Protein AF-U5LV51-F1 (afdb_monomer)

Radius of gyration: 24.14 Å; Cα contacts (8 Å, |Δi|>4): 47; chains: 1; bounding box: 64×26×67 Å

Secondary structure (DSSP, 8-state):
-----S----HHHHHHHHHHHHHHHHHHHHHHHHHHHHHHHHHHHHHHHHHHHSHHHHTTS-HHHHHHHHHHHHHHHHHHHH-TT--HHHHHHHHHHHHHHHHHHHTTT-

Mean predicted aligned error: 7.8 Å

Foldseek 3Di:
DPDPDDDPQDPVRVVVVVVVVVVVVVVVVQVVLQVVLLVVLLVVLVVLLVVCPDPLNVVQADPVLSVVLNVLSVVSVVVCVVCVPDGSVVSVVSSVVSCVSSVVRVVSSD

pLDDT: mean 87.69, std 11.93, range [40.78, 96.88]

Nearest PDB structures (foldseek):
  4po2-assembly2_B  TM=8.416E-01  e=6.758E-09  Homo sapiens
  4po2-assembly1_A  TM=8.018E-01  e=9.523E-09  Homo sapiens
  3lof-assembly1_A  TM=9.554E-01  e=9.763E-07  Homo sapiens
  6zhi-assembly2_A  TM=7.887E-01  e=2.209E-07  Plasmodium falciparum 3D7
  6zhi-assembly4_C  TM=8.173E-01  e=3.912E-07  Plasmodium falciparum 3D7

Organism: Calliphora vicina (NCBI:txid7373)

Solvent-accessible surface area (backbone atoms only — not comparable to full-atom values): 6250 Å² total; per-residue (Å²): 133,89,79,92,73,88,82,78,70,48,74,67,51,50,53,50,52,52,53,50,52,52,50,51,49,52,52,52,50,53,52,51,51,26,52,49,38,46,51,50,42,54,49,49,36,54,50,51,50,53,55,59,66,34,72,80,43,48,74,67,48,53,70,67,60,50,49,52,46,49,50,50,34,53,51,50,51,54,46,47,72,75,44,78,82,58,54,41,66,57,38,50,49,51,38,52,57,50,46,66,60,42,49,70,55,56,62,72,69,112

Structure (mmCIF, N/CA/C/O backbone):
data_AF-U5LV51-F1
#
_entry.id   AF-U5LV51-F1
#
loop_
_atom_site.group_PDB
_atom_site.id
_atom_site.type_symbol
_atom_site.label_atom_id
_atom_site.label_alt_id
_atom_site.label_comp_id
_atom_site.label_asym_id
_atom_site.label_entity_id
_atom_site.label_seq_id
_atom_site.pdbx_PDB_ins_code
_atom_site.Cartn_x
_atom_site.Cartn_y
_atom_site.Cartn_z
_atom_site.occupancy
_atom_site.B_iso_or_equiv
_atom_site.auth_seq_id
_atom_site.auth_comp_id
_atom_site.auth_asym_id
_atom_site.auth_atom_id
_atom_site.pdbx_PDB_model_num
ATOM 1 N N . THR A 1 1 ? 48.993 -9.915 -39.058 1.00 40.78 1 THR A N 1
ATOM 2 C CA . THR A 1 1 ? 48.113 -8.758 -39.310 1.00 40.78 1 THR A CA 1
ATOM 3 C C . THR A 1 1 ? 46.693 -9.179 -39.026 1.00 40.78 1 THR A C 1
ATOM 5 O O . THR A 1 1 ? 46.224 -10.092 -39.687 1.00 40.78 1 THR A O 1
ATOM 8 N N . ILE A 1 2 ? 46.059 -8.622 -37.991 1.00 45.94 2 ILE A N 1
ATOM 9 C CA . ILE A 1 2 ? 44.648 -8.900 -37.684 1.00 45.94 2 ILE A CA 1
ATOM 10 C C . ILE A 1 2 ? 43.811 -8.040 -38.634 1.00 45.94 2 ILE A C 1
ATOM 12 O O . ILE A 1 2 ? 43.845 -6.814 -38.553 1.00 45.94 2 ILE A O 1
ATOM 16 N N . THR A 1 3 ? 43.151 -8.684 -39.592 1.00 44.16 3 THR A N 1
ATOM 17 C CA . THR A 1 3 ? 42.359 -8.037 -40.641 1.00 44.16 3 THR A CA 1
ATOM 18 C C . THR A 1 3 ? 41.026 -7.576 -40.057 1.00 44.16 3 THR A C 1
ATOM 20 O O . THR A 1 3 ? 40.237 -8.383 -39.575 1.00 44.16 3 THR A O 1
ATOM 23 N N . ASN A 1 4 ? 40.805 -6.265 -40.065 1.00 55.09 4 ASN A N 1
ATOM 24 C CA . ASN A 1 4 ? 39.582 -5.609 -39.619 1.00 55.09 4 ASN A CA 1
ATOM 25 C C . ASN A 1 4 ? 38.571 -5.631 -40.774 1.00 55.09 4 ASN A C 1
ATOM 27 O O . ASN A 1 4 ? 38.548 -4.708 -41.582 1.00 55.09 4 ASN A O 1
ATOM 31 N N . ASP A 1 5 ? 37.800 -6.712 -40.888 1.00 55.91 5 ASP A N 1
ATOM 32 C CA . ASP A 1 5 ? 36.690 -6.816 -41.837 1.00 55.91 5 A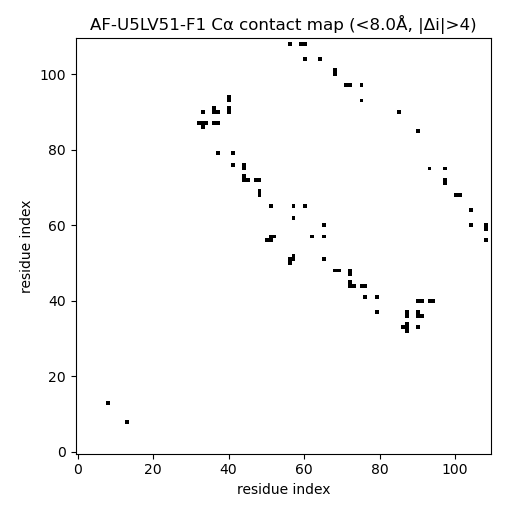SP A CA 1
ATOM 33 C C . ASP A 1 5 ? 35.473 -7.434 -41.126 1.00 55.91 5 ASP A C 1
ATOM 3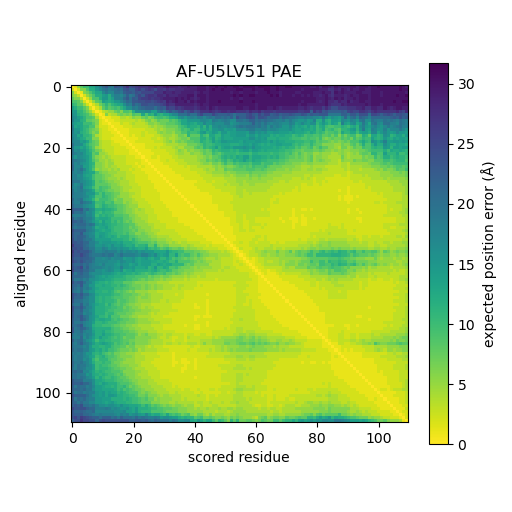5 O O . ASP A 1 5 ? 35.573 -8.517 -40.550 1.00 55.91 5 ASP A O 1
ATOM 39 N N . LYS A 1 6 ? 34.334 -6.730 -41.212 1.00 53.81 6 LYS A N 1
ATOM 40 C CA . LYS A 1 6 ? 32.958 -7.110 -40.813 1.00 53.81 6 LYS A CA 1
ATOM 41 C C . LYS A 1 6 ? 32.591 -7.057 -39.324 1.00 53.81 6 LYS A C 1
ATOM 43 O O . LYS A 1 6 ? 33.104 -7.801 -38.501 1.00 53.81 6 LYS A O 1
ATOM 48 N N . GLY A 1 7 ? 31.565 -6.253 -39.019 1.00 57.72 7 GLY A N 1
ATOM 49 C CA . GLY A 1 7 ? 30.741 -6.449 -37.817 1.00 57.72 7 GLY A CA 1
ATOM 50 C C . GLY A 1 7 ? 30.306 -5.193 -37.064 1.00 57.72 7 GLY A C 1
ATOM 51 O O . GLY A 1 7 ? 29.678 -5.311 -36.018 1.00 57.72 7 GLY A O 1
ATOM 52 N N . ARG A 1 8 ? 30.629 -3.987 -37.543 1.00 57.97 8 ARG A N 1
ATOM 53 C CA . ARG A 1 8 ? 30.144 -2.758 -36.901 1.00 57.97 8 ARG A CA 1
ATOM 54 C C . ARG A 1 8 ? 28.689 -2.568 -37.306 1.00 57.97 8 ARG A C 1
ATOM 56 O O . ARG A 1 8 ? 28.430 -2.331 -38.481 1.00 57.97 8 ARG A O 1
ATOM 63 N N . LEU A 1 9 ? 27.791 -2.734 -36.337 1.00 62.06 9 LEU A N 1
ATOM 64 C CA . LEU A 1 9 ? 26.378 -2.353 -36.392 1.00 62.06 9 LEU A CA 1
ATOM 65 C C . LEU A 1 9 ? 26.186 -1.168 -37.347 1.00 62.06 9 LEU A C 1
ATOM 67 O O . LEU A 1 9 ? 26.894 -0.159 -37.233 1.00 62.06 9 LEU A O 1
ATOM 71 N N . SER A 1 10 ? 25.285 -1.319 -38.318 1.00 74.88 10 SER A N 1
ATOM 72 C CA . SER A 1 10 ? 24.942 -0.224 -39.225 1.00 74.88 10 SER A CA 1
ATOM 73 C C . SER A 1 10 ? 24.402 0.963 -38.416 1.00 74.88 10 SER A C 1
ATOM 75 O O . SER A 1 10 ? 23.984 0.799 -37.270 1.00 74.88 10 SER A O 1
ATOM 77 N N . LYS A 1 11 ? 24.398 2.176 -38.983 1.00 75.00 11 LYS A N 1
ATOM 78 C CA . LYS A 1 11 ? 23.788 3.329 -38.293 1.00 75.00 11 LYS A CA 1
ATOM 79 C C . LYS A 1 11 ? 22.337 3.037 -37.885 1.00 75.00 11 LYS A C 1
ATOM 81 O O . LYS A 1 11 ? 21.946 3.400 -36.786 1.00 75.00 11 LYS A O 1
ATOM 86 N N . GLU A 1 12 ? 21.607 2.298 -38.719 1.00 78.88 12 GLU A N 1
ATOM 87 C CA . GLU A 1 12 ? 20.240 1.841 -38.451 1.00 78.88 12 GLU A CA 1
ATOM 88 C C . GLU A 1 12 ? 20.176 0.829 -37.295 1.00 78.88 12 GLU A C 1
ATOM 90 O O . GLU A 1 12 ? 19.286 0.917 -36.454 1.00 78.88 12 GLU A O 1
ATOM 95 N N . ASP A 1 13 ? 21.135 -0.100 -37.188 1.00 80.25 13 ASP A N 1
ATOM 96 C CA . ASP A 1 13 ? 21.207 -1.017 -36.042 1.00 80.25 13 ASP A CA 1
ATOM 97 C C . ASP A 1 13 ? 21.564 -0.282 -34.742 1.00 80.25 13 ASP A C 1
ATOM 99 O O . ASP A 1 13 ? 21.029 -0.619 -33.691 1.00 80.25 13 ASP A O 1
ATOM 103 N N . ILE A 1 14 ? 22.437 0.732 -34.800 1.00 79.62 14 ILE A N 1
ATOM 104 C CA . ILE A 1 14 ? 22.773 1.574 -33.640 1.00 79.62 14 ILE A CA 1
ATOM 105 C C . ILE A 1 14 ? 21.539 2.363 -33.190 1.00 79.62 14 ILE A C 1
ATOM 107 O O . ILE A 1 14 ? 21.231 2.376 -32.001 1.00 79.62 14 ILE A O 1
ATOM 111 N N . GLU A 1 15 ? 20.808 2.983 -34.118 1.00 83.81 15 GLU A N 1
ATOM 112 C CA . GLU A 1 15 ? 19.567 3.706 -33.813 1.00 83.81 15 GLU A CA 1
ATOM 113 C C . GLU A 1 15 ? 18.487 2.773 -33.253 1.00 83.81 15 GLU A C 1
ATOM 115 O O . GLU A 1 15 ? 17.831 3.116 -32.268 1.00 83.81 15 GLU A O 1
ATOM 120 N N . ARG A 1 16 ? 18.343 1.560 -33.807 1.00 85.69 16 ARG A N 1
ATOM 121 C CA . ARG A 1 16 ? 17.440 0.542 -33.254 1.00 85.69 16 ARG A CA 1
ATOM 122 C C . ARG A 1 16 ? 17.835 0.168 -31.826 1.00 85.69 16 ARG A C 1
ATOM 124 O O . ARG A 1 16 ? 16.974 0.183 -30.956 1.00 85.69 16 ARG A O 1
ATOM 131 N N . MET A 1 17 ? 19.119 -0.085 -31.570 1.00 84.94 17 MET A N 1
ATOM 132 C CA . MET A 1 17 ? 19.609 -0.433 -30.232 1.00 84.94 17 MET A CA 1
ATOM 133 C C . MET A 1 17 ? 19.393 0.690 -29.212 1.00 84.94 17 MET A C 1
ATOM 135 O O . MET A 1 17 ? 19.058 0.405 -28.065 1.00 84.94 17 MET A O 1
ATOM 139 N N . VAL A 1 18 ? 19.563 1.956 -29.608 1.00 86.88 18 VAL A N 1
ATOM 140 C CA . VAL A 1 18 ? 19.303 3.108 -28.726 1.00 86.88 18 VAL A CA 1
ATOM 141 C C . VAL A 1 18 ? 17.813 3.215 -28.395 1.00 86.88 18 VAL A C 1
ATOM 143 O O . VAL A 1 18 ? 17.467 3.353 -27.224 1.00 86.88 18 VAL A O 1
ATOM 146 N N . ASN A 1 19 ? 16.933 3.078 -29.390 1.00 89.94 19 ASN A N 1
ATOM 147 C CA . ASN A 1 19 ? 15.482 3.107 -29.178 1.00 89.94 19 ASN A CA 1
ATOM 148 C C . ASN A 1 19 ? 14.993 1.932 -28.316 1.00 89.94 19 ASN A C 1
ATOM 150 O O . ASN A 1 19 ? 14.143 2.110 -27.445 1.00 89.94 19 ASN A O 1
ATOM 154 N N . GLU A 1 20 ? 15.533 0.731 -28.536 1.00 88.62 20 GLU A N 1
ATOM 155 C CA . GLU A 1 20 ? 15.241 -0.443 -27.709 1.00 88.62 20 GLU A CA 1
ATOM 156 C C . GLU A 1 20 ? 15.702 -0.218 -26.267 1.00 88.62 20 GLU A C 1
ATOM 158 O O . GLU A 1 20 ? 14.926 -0.440 -25.341 1.00 88.62 20 GLU A O 1
ATOM 163 N N . ALA A 1 21 ? 16.919 0.297 -26.063 1.00 88.75 21 ALA A N 1
ATOM 164 C CA . ALA A 1 21 ? 17.435 0.604 -24.731 1.00 88.75 21 ALA A CA 1
ATOM 165 C C . ALA A 1 21 ? 16.575 1.643 -23.994 1.00 88.75 21 ALA A C 1
ATOM 167 O O . ALA A 1 21 ? 16.294 1.474 -22.807 1.00 88.75 21 ALA A O 1
ATOM 168 N N . GLU A 1 22 ? 16.123 2.696 -24.680 1.00 89.44 22 GLU A N 1
ATOM 169 C CA . GLU A 1 22 ? 15.241 3.701 -24.080 1.00 89.44 22 GLU A CA 1
ATOM 170 C C . GLU A 1 22 ? 13.865 3.119 -23.732 1.00 89.44 22 GLU A C 1
ATOM 172 O O . GLU A 1 22 ? 13.349 3.368 -22.640 1.00 89.44 22 GLU A O 1
ATOM 177 N N . LYS A 1 23 ? 13.298 2.287 -24.612 1.00 91.31 23 LYS A N 1
ATOM 178 C CA . LYS A 1 23 ? 12.033 1.593 -24.355 1.00 91.31 23 LYS A CA 1
ATOM 179 C C . LYS A 1 23 ? 12.126 0.688 -23.125 1.00 91.31 23 LYS A C 1
ATOM 181 O O . LYS A 1 23 ? 11.279 0.800 -22.242 1.00 91.31 23 LYS A O 1
ATOM 186 N N . TYR A 1 24 ? 13.153 -0.160 -23.044 1.00 90.06 24 TYR A N 1
ATOM 187 C CA . TYR A 1 24 ? 13.351 -1.049 -21.896 1.00 90.06 24 TYR A CA 1
ATOM 188 C C . TYR A 1 24 ? 13.560 -0.269 -20.602 1.00 90.06 24 TYR A C 1
ATOM 190 O O . TYR A 1 24 ? 12.964 -0.609 -19.586 1.00 90.06 24 TYR A O 1
ATOM 198 N N . ARG A 1 25 ? 14.321 0.832 -20.643 1.00 91.31 25 ARG A N 1
ATOM 199 C CA . ARG A 1 25 ? 14.485 1.705 -19.476 1.00 91.31 25 ARG A CA 1
ATOM 200 C C . ARG A 1 25 ? 13.140 2.243 -18.977 1.00 91.31 25 ARG A C 1
ATOM 202 O O . ARG A 1 25 ? 12.891 2.219 -17.777 1.00 91.31 25 ARG A O 1
ATOM 209 N N . ASN A 1 26 ? 12.278 2.712 -19.878 1.00 91.19 26 ASN A N 1
ATOM 210 C CA . ASN A 1 26 ? 10.973 3.259 -19.498 1.00 91.19 26 ASN A CA 1
ATOM 211 C C . ASN A 1 26 ? 10.033 2.168 -18.945 1.00 91.19 26 ASN A C 1
ATOM 213 O O . ASN A 1 26 ? 9.275 2.417 -18.008 1.00 91.19 26 ASN A O 1
ATOM 217 N N . GLU A 1 27 ? 10.082 0.955 -19.504 1.00 90.75 27 GLU A N 1
ATOM 218 C CA . GLU A 1 27 ? 9.335 -0.200 -18.989 1.00 90.75 27 GLU A CA 1
ATOM 219 C C . GLU A 1 27 ? 9.820 -0.602 -17.586 1.00 90.75 27 GLU A C 1
ATOM 221 O O . GLU A 1 27 ? 8.994 -0.768 -16.684 1.00 90.75 27 GLU A O 1
ATOM 226 N N . ASP A 1 28 ? 11.137 -0.664 -17.371 1.00 92.31 28 ASP A N 1
ATOM 227 C CA . ASP A 1 28 ? 11.751 -0.955 -16.070 1.00 92.31 28 ASP A CA 1
ATOM 228 C C . ASP A 1 28 ? 11.393 0.107 -15.019 1.00 92.31 28 ASP A C 1
ATOM 230 O O . ASP A 1 28 ? 11.064 -0.226 -13.876 1.00 92.31 28 ASP A O 1
ATOM 234 N N . GLU A 1 29 ? 11.407 1.390 -15.394 1.00 93.12 29 GLU A N 1
ATOM 235 C CA . GLU A 1 29 ? 10.983 2.487 -14.518 1.00 93.12 29 GLU A CA 1
ATOM 236 C C . GLU A 1 29 ? 9.507 2.356 -14.131 1.00 93.12 29 GLU A C 1
ATOM 238 O O . GLU A 1 29 ? 9.185 2.408 -12.941 1.00 93.12 29 GLU A O 1
ATOM 243 N N . LYS A 1 30 ? 8.613 2.088 -15.091 1.00 91.88 30 LYS A N 1
ATOM 244 C CA . LYS A 1 30 ? 7.181 1.901 -14.805 1.00 91.88 30 LYS A CA 1
ATOM 245 C C . LYS A 1 30 ? 6.940 0.725 -13.852 1.00 91.88 30 LYS A C 1
ATOM 247 O O . LYS A 1 30 ? 6.137 0.835 -12.920 1.00 91.88 30 LYS A O 1
ATOM 252 N N . GLN A 1 31 ? 7.636 -0.393 -14.055 1.00 92.44 31 GLN A N 1
ATOM 253 C CA . GLN A 1 31 ? 7.545 -1.554 -13.165 1.00 92.44 31 GLN A CA 1
ATOM 254 C C . GLN A 1 31 ? 8.048 -1.217 -11.760 1.00 92.44 31 GLN A C 1
ATOM 256 O O . GLN A 1 31 ? 7.377 -1.511 -10.769 1.00 92.44 31 GLN A O 1
ATOM 261 N N . LYS A 1 32 ? 9.190 -0.531 -11.662 1.00 95.19 32 LYS A N 1
ATOM 262 C CA . LYS A 1 32 ? 9.753 -0.089 -10.384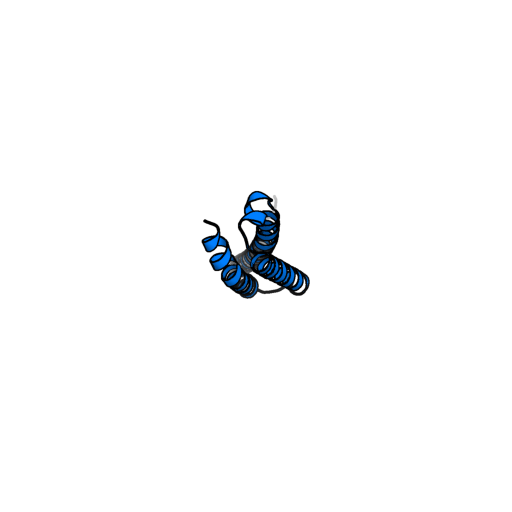 1.00 95.19 32 LYS A CA 1
ATOM 263 C C . LYS A 1 32 ? 8.795 0.823 -9.619 1.00 95.19 32 LYS A C 1
ATOM 265 O O . LYS A 1 32 ? 8.615 0.632 -8.417 1.00 95.19 32 LYS A O 1
ATOM 270 N N . GLU A 1 33 ? 8.177 1.790 -10.290 1.00 95.31 33 GLU A N 1
ATOM 271 C CA . GLU A 1 33 ? 7.196 2.683 -9.665 1.00 95.31 33 GLU A CA 1
ATOM 272 C C . GLU A 1 33 ? 5.948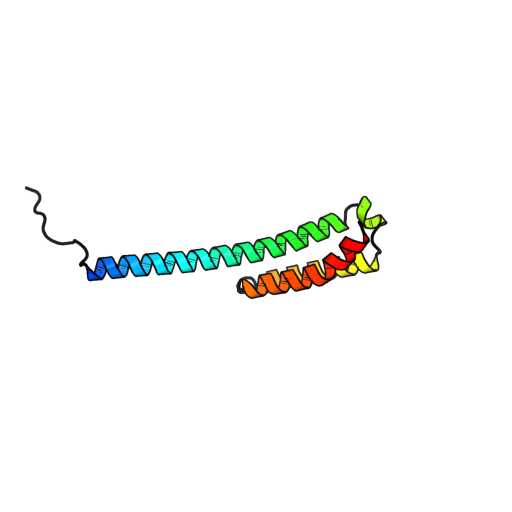 1.935 -9.193 1.00 95.31 33 GLU A C 1
ATOM 274 O O . GLU A 1 33 ? 5.456 2.192 -8.096 1.00 95.31 33 GLU A O 1
ATOM 279 N N . THR A 1 34 ? 5.465 0.977 -9.984 1.00 94.56 34 THR A N 1
ATOM 280 C CA . THR A 1 34 ? 4.301 0.151 -9.629 1.00 94.56 34 THR A CA 1
ATOM 281 C C . THR A 1 34 ? 4.582 -0.688 -8.379 1.00 94.56 34 THR A C 1
ATOM 283 O O . THR A 1 34 ? 3.784 -0.701 -7.441 1.00 94.56 34 THR A O 1
ATOM 286 N N . ILE A 1 35 ? 5.759 -1.319 -8.310 1.00 94.94 35 ILE A N 1
ATOM 287 C CA . ILE A 1 35 ? 6.206 -2.068 -7.126 1.00 94.94 35 ILE A CA 1
ATOM 288 C C . ILE A 1 35 ? 6.352 -1.137 -5.916 1.00 94.94 35 ILE A C 1
ATOM 290 O O . ILE A 1 35 ? 5.953 -1.496 -4.808 1.00 94.94 35 ILE A O 1
ATOM 294 N N . ALA A 1 36 ? 6.895 0.067 -6.107 1.00 95.38 36 ALA A N 1
ATOM 295 C CA . ALA A 1 36 ? 7.030 1.041 -5.029 1.00 95.38 36 ALA A CA 1
ATOM 296 C C . ALA A 1 36 ? 5.664 1.478 -4.471 1.00 95.38 36 ALA A C 1
ATOM 298 O O . ALA A 1 36 ? 5.504 1.520 -3.252 1.00 95.38 36 ALA A O 1
ATOM 299 N N . ALA A 1 37 ? 4.676 1.740 -5.334 1.00 96.19 37 ALA A N 1
ATOM 300 C CA . ALA A 1 37 ? 3.316 2.094 -4.923 1.00 96.19 37 ALA A CA 1
ATOM 301 C C . ALA A 1 37 ? 2.650 0.962 -4.124 1.00 96.19 37 ALA A C 1
ATOM 303 O O . ALA A 1 37 ? 2.116 1.198 -3.039 1.00 96.19 37 ALA A O 1
ATOM 304 N N . LYS A 1 38 ? 2.772 -0.285 -4.595 1.00 95.88 38 LYS A N 1
ATOM 305 C CA . LYS A 1 38 ? 2.295 -1.472 -3.873 1.00 95.88 38 LYS A CA 1
ATOM 306 C C . LYS A 1 38 ? 2.918 -1.591 -2.481 1.00 95.88 38 LYS A C 1
ATOM 308 O O . LYS A 1 38 ? 2.198 -1.698 -1.490 1.00 95.88 38 LYS A O 1
ATOM 313 N N . ASN A 1 39 ? 4.249 -1.530 -2.404 1.00 94.62 39 ASN A N 1
ATOM 314 C CA . ASN A 1 39 ? 4.976 -1.643 -1.139 1.00 94.62 39 ASN A CA 1
ATOM 315 C C . ASN A 1 39 ? 4.617 -0.502 -0.181 1.00 94.62 39 ASN A C 1
ATOM 317 O O . ASN A 1 39 ? 4.565 -0.707 1.032 1.00 94.62 39 ASN A O 1
ATOM 321 N N . SER A 1 40 ? 4.371 0.700 -0.712 1.00 95.62 40 SER A N 1
ATOM 322 C CA . SER A 1 40 ? 3.954 1.857 0.079 1.00 95.62 40 SER A CA 1
ATOM 323 C C . SER A 1 40 ? 2.578 1.634 0.708 1.00 95.62 40 SER A C 1
ATOM 325 O O . SER A 1 40 ? 2.438 1.818 1.918 1.00 95.62 40 SER A O 1
ATOM 327 N N . LEU A 1 41 ? 1.603 1.152 -0.070 1.00 96.00 41 LEU A N 1
ATOM 328 C CA . LEU A 1 41 ? 0.262 0.833 0.422 1.00 96.00 41 LEU A CA 1
ATOM 329 C C . LEU A 1 41 ? 0.283 -0.293 1.466 1.00 96.00 41 LEU A C 1
ATOM 331 O O . LEU A 1 41 ? -0.350 -0.183 2.519 1.00 96.00 41 LEU A O 1
ATOM 335 N N . GLU A 1 42 ? 1.040 -1.356 1.203 1.00 95.19 42 GLU A N 1
ATOM 336 C CA . GLU A 1 42 ? 1.214 -2.466 2.140 1.00 95.19 42 GLU A CA 1
ATOM 337 C C . GLU A 1 42 ? 1.839 -1.990 3.461 1.00 95.19 42 GLU A C 1
ATOM 339 O O . GLU A 1 42 ? 1.290 -2.225 4.541 1.00 95.19 42 GLU A O 1
ATOM 344 N N . SER A 1 43 ? 2.941 -1.237 3.375 1.00 96.31 43 SER A N 1
ATOM 345 C CA . SER A 1 43 ? 3.618 -0.661 4.542 1.00 96.31 43 SER A CA 1
ATOM 346 C C . SER A 1 43 ? 2.695 0.261 5.332 1.00 96.31 43 SER A C 1
ATOM 348 O O . SER A 1 43 ? 2.686 0.208 6.560 1.00 96.31 43 SER A O 1
ATOM 350 N N . TYR A 1 44 ? 1.885 1.080 4.656 1.00 95.12 44 TYR A N 1
ATOM 351 C CA . TYR A 1 44 ? 0.916 1.953 5.314 1.00 95.12 44 TYR A CA 1
ATOM 352 C C . TYR A 1 44 ? -0.110 1.146 6.120 1.00 95.12 44 TYR A C 1
ATOM 354 O O . TYR A 1 44 ? -0.349 1.462 7.285 1.00 95.12 44 TYR A O 1
ATOM 362 N N . CYS A 1 45 ? -0.663 0.070 5.549 1.00 95.44 45 CYS A N 1
ATOM 363 C CA . CYS A 1 45 ? -1.610 -0.800 6.251 1.00 95.44 45 CYS A CA 1
ATOM 364 C C . CYS A 1 45 ? -0.986 -1.416 7.510 1.00 95.44 45 CYS A C 1
ATOM 366 O O . CYS A 1 45 ? -1.600 -1.396 8.577 1.00 95.44 45 CYS A O 1
ATOM 368 N N . PHE A 1 46 ? 0.234 -1.952 7.412 1.00 94.44 46 PHE A N 1
ATOM 369 C CA . PHE A 1 46 ? 0.909 -2.560 8.560 1.00 94.44 46 PHE A CA 1
ATOM 370 C C . PHE A 1 46 ? 1.276 -1.541 9.636 1.00 94.44 46 PHE A C 1
ATOM 372 O O . PHE A 1 46 ? 1.008 -1.787 10.813 1.00 94.44 46 PHE A O 1
ATOM 379 N N . ASN A 1 47 ? 1.822 -0.390 9.240 1.00 92.75 47 ASN A N 1
ATOM 380 C CA . ASN A 1 47 ? 2.159 0.686 10.168 1.00 92.75 47 ASN A CA 1
ATOM 381 C C . ASN A 1 47 ? 0.911 1.188 10.895 1.00 92.75 47 ASN A C 1
ATOM 383 O O . ASN A 1 47 ? 0.924 1.296 12.116 1.00 92.75 47 ASN A O 1
ATOM 387 N N . MET A 1 48 ? -0.192 1.411 10.175 1.00 91.56 48 MET A N 1
ATOM 388 C CA . MET A 1 48 ? -1.447 1.862 10.776 1.00 91.56 48 MET A CA 1
ATOM 389 C C . MET A 1 48 ? -1.986 0.851 11.793 1.00 91.56 48 MET A C 1
ATOM 391 O O . MET A 1 48 ? -2.367 1.227 12.900 1.00 91.56 48 MET A O 1
ATOM 395 N N . LYS A 1 49 ? -1.976 -0.444 11.455 1.00 91.75 49 LYS A N 1
ATOM 396 C CA . LYS A 1 49 ? -2.388 -1.508 12.383 1.00 91.75 49 LYS A CA 1
ATOM 397 C C . LYS A 1 49 ? -1.517 -1.533 13.639 1.00 91.75 49 LYS A C 1
ATOM 399 O O . LYS A 1 49 ? -2.063 -1.616 14.732 1.00 91.7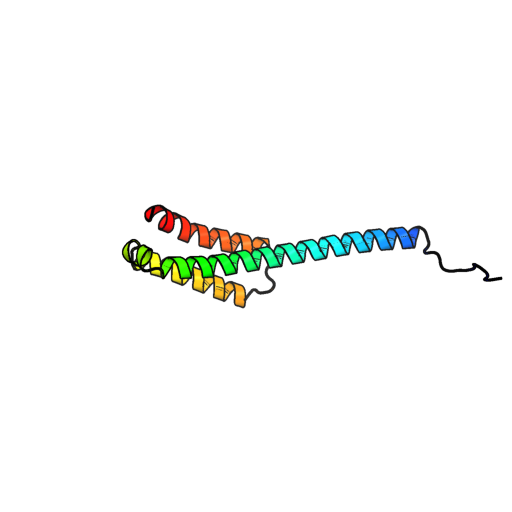5 49 LYS A O 1
ATOM 404 N N . ALA A 1 50 ? -0.198 -1.415 13.485 1.00 91.69 50 ALA A N 1
ATOM 405 C CA . ALA A 1 50 ? 0.732 -1.369 14.611 1.00 91.69 50 ALA A CA 1
ATOM 406 C C . ALA A 1 50 ? 0.469 -0.152 15.512 1.00 91.69 50 ALA A C 1
ATOM 408 O O . ALA A 1 50 ? 0.322 -0.312 16.718 1.00 91.69 50 ALA A O 1
ATOM 409 N N . THR A 1 51 ? 0.315 1.037 14.925 1.00 88.50 51 THR A N 1
ATOM 410 C CA . THR A 1 51 ? -0.003 2.283 15.638 1.00 88.50 51 THR A CA 1
ATOM 411 C C . THR A 1 51 ? -1.317 2.183 16.423 1.00 88.50 51 THR A C 1
ATOM 413 O O . THR A 1 51 ? -1.399 2.640 17.558 1.00 88.50 51 THR A O 1
ATOM 416 N N . LEU A 1 52 ? -2.346 1.537 15.871 1.00 87.06 52 LEU A N 1
ATOM 417 C CA . LEU A 1 52 ? -3.631 1.330 16.557 1.00 87.06 52 LEU A CA 1
ATOM 418 C C . LEU A 1 52 ? -3.608 0.256 17.652 1.00 8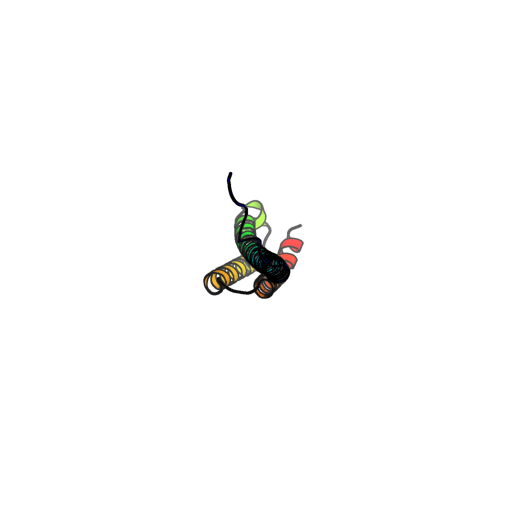7.06 52 LEU A C 1
ATOM 420 O O . LEU A 1 52 ? -4.544 0.173 18.457 1.00 87.06 52 LEU A O 1
ATOM 424 N N . ASP A 1 53 ? -2.575 -0.581 17.660 1.00 87.56 53 ASP A N 1
ATOM 425 C CA . ASP A 1 53 ? -2.347 -1.598 18.681 1.00 87.56 53 ASP A CA 1
ATOM 426 C C . ASP A 1 53 ? -1.464 -1.089 19.831 1.00 87.56 53 ASP A C 1
ATOM 428 O O . ASP A 1 53 ? -1.372 -1.765 20.856 1.00 87.56 53 ASP A O 1
ATOM 432 N N . GLU A 1 54 ? -0.882 0.111 19.723 1.00 88.50 54 GLU A N 1
ATOM 433 C CA . GLU A 1 54 ? -0.158 0.743 20.827 1.00 88.50 54 GLU A CA 1
ATOM 434 C C . GLU A 1 54 ? -1.113 1.136 21.974 1.00 88.50 54 GLU A C 1
ATOM 436 O O . GLU A 1 54 ? -2.137 1.796 21.771 1.00 88.50 54 GLU A O 1
ATOM 441 N N . ASP A 1 55 ? -0.772 0.768 23.216 1.00 85.06 55 ASP A N 1
ATOM 442 C CA . ASP A 1 55 ? -1.629 0.964 24.401 1.00 85.06 55 ASP A CA 1
ATOM 443 C C . ASP A 1 55 ? -2.004 2.441 24.661 1.00 85.06 55 ASP A C 1
ATOM 445 O O . ASP A 1 55 ? -3.104 2.763 25.131 1.00 85.06 55 ASP A O 1
ATOM 449 N N . ASN A 1 56 ? -1.100 3.365 24.326 1.00 84.00 56 ASN A N 1
ATOM 450 C CA . ASN A 1 56 ? -1.300 4.814 24.447 1.00 84.00 56 ASN A CA 1
ATOM 451 C C . ASN A 1 56 ? -2.383 5.353 23.496 1.00 84.00 56 ASN A C 1
ATOM 453 O O . ASN A 1 56 ? -3.053 6.328 23.831 1.00 84.00 56 ASN A O 1
ATOM 457 N N . LEU A 1 57 ? -2.530 4.759 22.313 1.00 82.25 57 LEU A N 1
ATOM 458 C CA . LEU A 1 57 ? -3.475 5.166 21.281 1.00 82.25 57 LEU A CA 1
ATOM 459 C C . LEU A 1 57 ? -4.775 4.395 21.417 1.00 82.25 57 LEU A C 1
ATOM 461 O O . LEU A 1 57 ? -5.846 4.989 21.317 1.00 82.25 57 LEU A O 1
ATOM 465 N N . LYS A 1 58 ? -4.692 3.111 21.766 1.00 82.50 58 LYS A N 1
ATOM 466 C CA . LYS A 1 58 ? -5.841 2.243 22.026 1.00 82.50 58 LYS A CA 1
ATOM 467 C C . LYS A 1 58 ? -6.771 2.782 23.116 1.00 82.50 58 LYS A C 1
ATOM 469 O O . LYS A 1 58 ? -7.973 2.563 23.047 1.00 82.50 58 LYS A O 1
ATOM 474 N N . SER A 1 59 ? -6.230 3.505 24.098 1.00 85.62 59 SER A N 1
ATOM 475 C CA . SER A 1 59 ? -7.012 4.177 25.149 1.00 85.62 59 SER A CA 1
ATOM 476 C C . SER A 1 59 ? -7.594 5.537 24.736 1.00 85.62 59 SER A C 1
ATOM 478 O O . SER A 1 59 ? -8.497 6.036 25.407 1.00 85.62 59 SER A O 1
ATOM 480 N N . LYS A 1 60 ? -7.097 6.141 23.650 1.00 87.12 60 LYS A N 1
ATOM 481 C CA . LYS A 1 60 ? -7.530 7.455 23.140 1.00 87.12 60 LYS A CA 1
ATOM 482 C C . LYS A 1 60 ? -8.502 7.361 21.967 1.00 87.12 60 LYS A C 1
ATOM 484 O O . LYS A 1 60 ? -9.263 8.296 21.734 1.00 87.12 60 LYS A O 1
ATOM 489 N N . ILE A 1 61 ? -8.466 6.260 21.224 1.00 87.94 61 ILE A N 1
ATOM 490 C CA . ILE A 1 61 ? -9.365 5.991 20.104 1.00 87.94 61 ILE A CA 1
ATOM 491 C C . ILE A 1 61 ? -10.603 5.230 20.583 1.00 87.94 61 ILE A C 1
ATOM 493 O O . ILE A 1 61 ? -10.523 4.384 21.472 1.00 87.94 61 ILE A O 1
ATOM 497 N N . SER A 1 62 ? -11.761 5.504 19.979 1.00 90.94 62 SER A N 1
ATOM 498 C CA . SER A 1 62 ? -12.943 4.682 20.228 1.00 90.94 62 SER A CA 1
ATOM 499 C C . SER A 1 62 ? -12.748 3.273 19.651 1.00 90.94 62 SER A C 1
ATOM 501 O O . SER A 1 62 ? -12.121 3.094 18.605 1.00 90.94 62 SER A O 1
ATOM 503 N N . GLU A 1 63 ? -13.312 2.256 20.306 1.00 90.56 63 GLU A N 1
ATOM 504 C CA . GLU A 1 63 ? -13.249 0.876 19.805 1.00 90.56 63 GLU A CA 1
ATOM 505 C C . GLU A 1 63 ? -13.870 0.756 18.402 1.00 90.56 63 GLU A C 1
ATOM 507 O O . GLU A 1 63 ? -13.335 0.060 17.542 1.00 90.56 63 GLU A O 1
ATOM 512 N N . SER A 1 64 ? -14.949 1.504 18.144 1.00 91.44 64 SER A N 1
ATOM 513 C CA . SER A 1 64 ? -15.608 1.564 16.835 1.00 91.44 64 SER A CA 1
ATOM 514 C C . SER A 1 64 ? -14.687 2.118 15.745 1.00 91.44 64 SER A C 1
ATOM 516 O O . SER A 1 64 ? -14.567 1.515 14.678 1.00 91.44 64 SER A O 1
ATOM 518 N N . ASP A 1 65 ? -14.021 3.248 15.998 1.00 91.75 65 ASP A N 1
ATOM 519 C CA . ASP A 1 65 ? -13.103 3.858 15.029 1.00 91.75 65 ASP A CA 1
ATOM 520 C C . ASP A 1 65 ? -11.883 2.956 14.790 1.00 91.75 65 ASP A C 1
ATOM 522 O O . ASP A 1 65 ? -11.472 2.744 13.647 1.00 91.75 65 ASP A O 1
ATOM 526 N N . ARG A 1 66 ? -11.346 2.349 15.858 1.00 91.19 66 ARG A N 1
ATOM 527 C CA . ARG A 1 66 ? -10.242 1.385 15.763 1.00 91.19 66 ARG A CA 1
ATOM 528 C C . ARG A 1 66 ? -10.617 0.186 14.899 1.00 91.19 66 ARG A C 1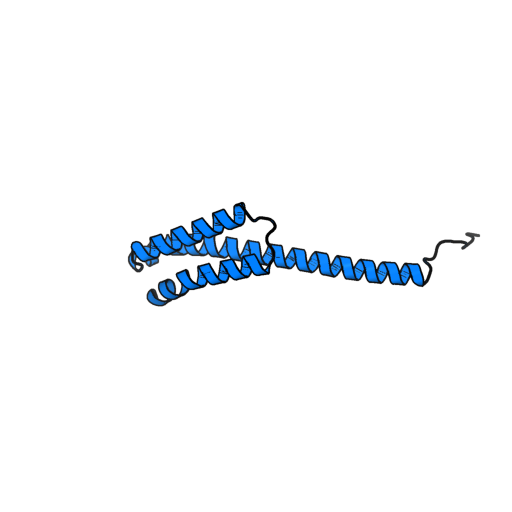
ATOM 530 O O . ARG A 1 66 ? -9.848 -0.185 14.015 1.00 91.19 66 ARG A O 1
ATOM 537 N N . ASN A 1 67 ? -11.779 -0.416 15.146 1.00 92.62 67 ASN A N 1
ATOM 538 C CA . ASN A 1 67 ? -12.246 -1.565 14.373 1.00 92.62 67 ASN A CA 1
ATOM 539 C C . ASN A 1 67 ? -12.472 -1.181 12.907 1.00 92.62 67 ASN A C 1
ATOM 541 O O . ASN A 1 67 ? -12.049 -1.921 12.027 1.00 92.62 67 ASN A O 1
ATOM 545 N N . THR A 1 68 ? -13.016 0.010 12.644 1.00 93.31 68 THR A N 1
ATOM 546 C CA . THR A 1 68 ? -13.219 0.523 11.279 1.00 93.31 68 THR A CA 1
ATOM 547 C C . THR A 1 68 ? -11.900 0.623 10.505 1.00 93.31 68 THR A C 1
ATOM 549 O O . THR A 1 68 ? -11.807 0.140 9.375 1.00 93.31 68 THR A O 1
ATOM 552 N N . ILE A 1 69 ? -10.850 1.203 11.103 1.00 92.69 69 ILE A N 1
ATOM 553 C CA . ILE A 1 69 ? -9.537 1.284 10.442 1.00 92.69 69 ILE A CA 1
ATOM 554 C C . ILE A 1 69 ? -8.917 -0.105 10.278 1.00 92.69 69 ILE A C 1
ATOM 556 O O . ILE A 1 69 ? -8.374 -0.416 9.218 1.00 92.69 69 ILE A O 1
ATOM 560 N N . MET A 1 70 ? -8.993 -0.949 11.309 1.00 93.56 70 MET A N 1
ATOM 561 C CA . MET A 1 70 ? -8.434 -2.302 11.280 1.00 93.56 70 MET A CA 1
ATOM 562 C C . MET A 1 70 ? -9.078 -3.148 10.173 1.00 93.56 70 MET A C 1
ATOM 564 O O . MET A 1 70 ? -8.373 -3.828 9.424 1.00 93.56 70 MET A O 1
ATOM 568 N N . GLU A 1 71 ? -10.403 -3.080 10.030 1.00 95.25 71 GLU A N 1
ATOM 569 C CA . GLU A 1 71 ? -11.146 -3.725 8.946 1.00 95.25 71 GLU A CA 1
ATOM 570 C C . GLU A 1 71 ? -10.710 -3.194 7.585 1.00 95.25 71 GLU A C 1
ATOM 572 O O . GLU A 1 71 ? -10.348 -3.995 6.724 1.00 95.25 71 GLU A O 1
ATOM 577 N N . LYS A 1 72 ? -10.633 -1.870 7.407 1.00 95.44 72 LYS A N 1
ATOM 578 C CA . LYS A 1 72 ? -10.187 -1.279 6.139 1.00 95.44 72 LYS A CA 1
ATOM 579 C C . LYS A 1 72 ? -8.754 -1.653 5.775 1.00 95.44 72 LYS A C 1
ATOM 581 O O . LYS A 1 72 ? -8.501 -2.001 4.627 1.00 95.44 72 LYS A O 1
ATOM 586 N N . CYS A 1 73 ? -7.832 -1.677 6.735 1.00 95.50 73 CYS A N 1
ATOM 587 C CA . CYS A 1 73 ? -6.468 -2.153 6.496 1.00 95.50 73 CYS A CA 1
ATOM 588 C C . CYS A 1 73 ? -6.458 -3.631 6.075 1.00 95.50 73 CYS A C 1
ATOM 590 O O . CYS A 1 73 ? -5.743 -4.006 5.150 1.00 95.50 73 CYS A O 1
ATOM 592 N N . ASN A 1 74 ? -7.264 -4.480 6.721 1.00 95.44 74 ASN A N 1
ATOM 593 C CA . ASN A 1 74 ? -7.361 -5.899 6.369 1.00 95.44 74 ASN A CA 1
ATOM 594 C C . ASN A 1 74 ? -8.007 -6.125 4.993 1.00 95.44 74 ASN A C 1
ATOM 596 O O . ASN A 1 74 ? -7.579 -7.018 4.264 1.00 95.44 74 ASN A O 1
ATOM 600 N N . GLU A 1 75 ? -9.024 -5.344 4.630 1.00 96.25 75 GLU A N 1
ATOM 601 C CA . GLU A 1 75 ? -9.622 -5.354 3.290 1.00 96.25 75 GLU A CA 1
ATOM 602 C C . GLU A 1 75 ? -8.596 -4.959 2.226 1.00 96.25 75 GLU A C 1
ATOM 604 O O . GLU A 1 75 ? -8.467 -5.657 1.220 1.00 96.25 75 GLU A O 1
ATOM 609 N N . THR A 1 76 ? -7.827 -3.896 2.468 1.00 96.25 76 THR A N 1
ATOM 610 C CA . THR A 1 76 ? -6.774 -3.444 1.552 1.00 96.25 76 THR A CA 1
ATOM 611 C C . THR A 1 76 ? -5.675 -4.491 1.392 1.00 96.25 76 THR A C 1
ATOM 613 O O . THR A 1 76 ? -5.291 -4.775 0.263 1.00 96.25 76 THR A O 1
ATOM 616 N N . ILE A 1 77 ? -5.215 -5.130 2.475 1.00 95.19 77 ILE A N 1
ATOM 617 C CA . ILE A 1 77 ? -4.222 -6.219 2.400 1.00 95.19 77 ILE A CA 1
ATOM 618 C C . ILE A 1 77 ? -4.761 -7.393 1.571 1.00 95.19 77 ILE A C 1
ATOM 620 O O . ILE A 1 77 ? -4.095 -7.852 0.650 1.00 95.19 77 ILE A O 1
ATOM 624 N N . LYS A 1 78 ? -6.004 -7.831 1.813 1.00 96.56 78 LYS A N 1
ATOM 625 C CA . LYS A 1 78 ? -6.631 -8.888 0.997 1.00 96.56 78 LYS A CA 1
ATOM 626 C C . LYS A 1 78 ? -6.736 -8.494 -0.475 1.00 96.56 78 LYS A C 1
ATOM 628 O O . LYS A 1 78 ? -6.579 -9.337 -1.355 1.00 96.56 78 LYS A O 1
ATOM 633 N N . TRP A 1 79 ? -7.029 -7.224 -0.750 1.00 96.88 79 TRP A N 1
ATOM 634 C CA . TRP A 1 79 ? -7.066 -6.711 -2.113 1.00 96.88 79 TRP A CA 1
ATOM 635 C C . TRP A 1 79 ? -5.668 -6.716 -2.745 1.00 96.88 79 TRP A C 1
ATOM 637 O O . TRP A 1 79 ? -5.545 -7.167 -3.879 1.00 96.88 79 TRP A O 1
ATOM 647 N N . LEU A 1 80 ? -4.619 -6.313 -2.020 1.00 95.31 80 LEU A N 1
ATOM 648 C CA . LEU A 1 80 ? -3.227 -6.402 -2.478 1.00 95.31 80 LEU A CA 1
ATOM 649 C C . LEU A 1 80 ? -2.836 -7.848 -2.818 1.00 95.31 80 LEU A C 1
ATOM 651 O O . LEU A 1 80 ? -2.259 -8.095 -3.877 1.00 95.31 80 LEU A O 1
ATOM 655 N N . ASP A 1 81 ? -3.196 -8.811 -1.967 1.00 93.81 81 ASP A N 1
ATOM 656 C CA . ASP A 1 81 ? -2.942 -10.242 -2.186 1.00 93.81 81 ASP A CA 1
ATOM 657 C C . ASP A 1 81 ? -3.640 -10.773 -3.446 1.00 93.81 81 ASP A C 1
ATOM 659 O O . ASP A 1 81 ? -3.061 -11.555 -4.199 1.00 93.81 81 ASP A O 1
ATOM 663 N N . ALA A 1 82 ? -4.867 -10.317 -3.709 1.00 95.88 82 ALA A N 1
ATOM 664 C CA . ALA A 1 82 ? -5.636 -10.713 -4.887 1.00 95.88 82 ALA A CA 1
ATOM 665 C C . ALA A 1 82 ? -5.214 -9.983 -6.177 1.00 95.88 82 ALA A C 1
ATOM 667 O O . ALA A 1 82 ? -5.398 -10.521 -7.267 1.00 95.88 82 ALA A O 1
ATOM 668 N N . ASN A 1 83 ? -4.644 -8.779 -6.072 1.00 93.62 83 ASN A N 1
ATOM 669 C CA . ASN A 1 83 ? -4.361 -7.889 -7.203 1.00 93.62 83 ASN A CA 1
ATOM 670 C C . ASN A 1 83 ? -2.860 -7.586 -7.316 1.00 93.62 83 ASN A C 1
ATOM 672 O O . ASN A 1 83 ? -2.443 -6.440 -7.423 1.00 93.62 83 ASN A O 1
ATOM 676 N N . GLN A 1 84 ? -2.029 -8.632 -7.318 1.00 90.56 84 GLN A N 1
ATOM 677 C CA . GLN A 1 84 ? -0.561 -8.521 -7.340 1.00 90.56 84 GLN A CA 1
ATOM 678 C C . GLN A 1 84 ? 0.010 -7.815 -8.584 1.00 90.56 84 GLN A C 1
ATOM 680 O O . GLN A 1 84 ? 1.154 -7.362 -8.543 1.00 90.56 84 GLN A O 1
ATOM 685 N N . LEU A 1 85 ? -0.766 -7.756 -9.671 1.00 91.31 85 LEU A N 1
ATOM 686 C CA . LEU A 1 85 ? -0.406 -7.168 -10.966 1.00 91.31 85 LEU A CA 1
ATOM 687 C C . LEU A 1 85 ? -1.219 -5.902 -11.287 1.00 91.31 85 LEU A C 1
ATOM 689 O O . LEU A 1 85 ? -1.322 -5.542 -12.456 1.00 91.31 85 LEU A O 1
ATOM 693 N N . ALA A 1 86 ? -1.826 -5.264 -10.280 1.00 94.00 86 ALA A N 1
ATOM 694 C CA . ALA A 1 86 ? -2.532 -4.000 -10.474 1.00 94.00 86 ALA A CA 1
ATOM 695 C C . ALA A 1 86 ? -1.581 -2.896 -10.961 1.00 94.00 86 ALA A C 1
ATOM 697 O O . ALA A 1 86 ? -0.374 -2.930 -10.687 1.00 94.00 86 ALA A O 1
ATOM 698 N N . ASP A 1 87 ? -2.130 -1.908 -11.660 1.00 93.62 87 ASP A N 1
ATOM 699 C CA . ASP A 1 87 ? -1.369 -0.740 -12.092 1.00 93.62 87 ASP A CA 1
ATOM 700 C C . ASP A 1 87 ? -1.081 0.205 -10.912 1.00 93.62 87 ASP A C 1
ATOM 702 O O . ASP A 1 87 ? -1.788 0.239 -9.901 1.00 93.62 87 ASP A O 1
ATOM 706 N N . LYS A 1 88 ? -0.041 1.037 -11.057 1.00 94.38 88 LYS A N 1
ATOM 707 C CA . LYS A 1 88 ? 0.330 2.077 -10.079 1.00 94.38 88 LYS A CA 1
ATOM 708 C C . LYS A 1 88 ? -0.873 2.912 -9.624 1.00 94.38 88 LYS A C 1
ATOM 710 O O . LYS A 1 88 ? -1.043 3.151 -8.433 1.00 94.38 88 LYS A O 1
ATOM 715 N N . GLU A 1 89 ? -1.706 3.333 -10.570 1.00 94.69 89 GLU A N 1
ATOM 716 C CA . GLU A 1 89 ? -2.870 4.190 -10.324 1.00 94.69 89 GLU A CA 1
ATOM 717 C C . GLU A 1 89 ? -3.918 3.503 -9.436 1.00 94.69 89 GLU A C 1
ATOM 719 O O . GLU A 1 89 ? -4.550 4.159 -8.608 1.00 94.69 89 GLU A O 1
ATOM 724 N N . GLU A 1 90 ? -4.073 2.181 -9.549 1.00 95.50 90 GLU A N 1
ATOM 725 C CA . GLU A 1 90 ? -4.990 1.406 -8.710 1.00 95.50 90 GLU A CA 1
ATOM 726 C C . GLU A 1 90 ? -4.482 1.316 -7.268 1.00 95.50 90 GLU A C 1
ATOM 728 O O . GLU A 1 90 ? -5.260 1.509 -6.327 1.00 95.50 90 GLU A O 1
ATOM 733 N N . TYR A 1 91 ? -3.175 1.088 -7.081 1.00 95.62 91 TYR A N 1
ATOM 734 C CA . TYR A 1 91 ? -2.553 1.124 -5.754 1.00 95.62 91 TYR A CA 1
ATOM 735 C C . TYR A 1 91 ? -2.690 2.511 -5.114 1.00 95.62 91 TYR A C 1
ATOM 737 O O . TYR A 1 91 ? -3.105 2.618 -3.960 1.00 95.62 91 TYR A O 1
ATOM 745 N N . GLU A 1 92 ? -2.414 3.583 -5.859 1.00 94.31 92 GLU A N 1
ATOM 746 C CA . GLU A 1 92 ? -2.557 4.958 -5.363 1.00 94.31 92 GLU A CA 1
ATOM 747 C C . GLU A 1 92 ? -4.015 5.315 -5.039 1.00 94.31 92 GLU A C 1
ATOM 749 O O . GLU A 1 92 ? -4.288 5.986 -4.041 1.00 94.31 92 GLU A O 1
ATOM 754 N N . HIS A 1 93 ? -4.973 4.861 -5.852 1.00 95.75 93 HIS A N 1
ATOM 755 C CA . HIS A 1 93 ? -6.395 5.057 -5.576 1.00 95.75 93 HIS A CA 1
ATOM 756 C C . HIS A 1 93 ? -6.801 4.367 -4.272 1.00 95.75 93 HIS A C 1
ATOM 758 O O . HIS A 1 93 ? -7.405 4.992 -3.398 1.00 95.75 93 HIS A O 1
ATOM 764 N N . ARG A 1 94 ? -6.416 3.098 -4.103 1.00 95.12 94 ARG A N 1
ATOM 765 C CA . ARG A 1 94 ? -6.675 2.340 -2.873 1.00 95.12 94 ARG A CA 1
ATOM 766 C C . ARG A 1 94 ? -6.028 2.974 -1.650 1.00 95.12 94 ARG A C 1
ATOM 768 O O . ARG A 1 94 ? -6.649 3.009 -0.588 1.00 95.12 94 ARG A O 1
ATOM 775 N N . GLN A 1 95 ? -4.821 3.515 -1.797 1.00 94.31 95 GLN A N 1
ATOM 776 C CA . GLN A 1 95 ? -4.166 4.267 -0.733 1.00 94.31 95 GLN A CA 1
ATOM 777 C C . GLN A 1 95 ? -4.991 5.489 -0.318 1.00 94.31 95 GLN A C 1
ATOM 779 O O . GLN A 1 95 ? -5.253 5.663 0.870 1.00 94.31 95 GLN A O 1
ATOM 784 N N . LYS A 1 96 ? -5.472 6.291 -1.276 1.00 95.12 96 LYS A N 1
ATOM 785 C CA . LYS A 1 96 ? -6.318 7.463 -0.988 1.00 95.12 96 LYS A CA 1
ATOM 786 C C . LYS A 1 96 ? -7.633 7.090 -0.307 1.00 95.12 96 LYS A C 1
ATOM 788 O O . LYS A 1 96 ? -8.073 7.806 0.589 1.00 95.12 96 LYS A O 1
ATOM 793 N N . GLU A 1 97 ? -8.262 5.986 -0.705 1.00 94.62 97 GLU A N 1
ATOM 794 C CA . GLU A 1 97 ? -9.473 5.491 -0.038 1.00 94.62 97 GLU A CA 1
ATOM 795 C C . GLU A 1 97 ? -9.204 5.129 1.426 1.00 94.62 97 GLU A C 1
ATOM 797 O O . GLU A 1 97 ? -9.982 5.496 2.308 1.00 94.62 97 GLU A O 1
ATOM 802 N N . LEU A 1 98 ? -8.089 4.444 1.693 1.00 94.31 98 LEU A N 1
ATOM 803 C CA . LEU A 1 98 ? -7.692 4.076 3.048 1.00 94.31 98 LEU A CA 1
ATOM 804 C C . LEU A 1 98 ? -7.351 5.315 3.890 1.00 94.31 98 LEU A C 1
ATOM 806 O O . LEU A 1 98 ? -7.854 5.459 5.003 1.00 94.31 98 LEU A O 1
ATOM 810 N N . GLU A 1 99 ? -6.564 6.242 3.346 1.00 93.44 99 GLU A N 1
ATOM 811 C CA . GLU A 1 99 ? -6.242 7.523 3.983 1.00 93.44 99 GLU A CA 1
ATOM 812 C C . GLU A 1 99 ? -7.500 8.351 4.275 1.00 93.44 99 GLU A C 1
ATOM 814 O O . GLU A 1 99 ? -7.602 8.960 5.338 1.00 93.44 99 GLU A O 1
ATOM 819 N N . GLY A 1 100 ? -8.496 8.332 3.385 1.00 94.62 100 GLY A N 1
ATOM 820 C CA . GLY A 1 100 ? -9.779 9.009 3.586 1.00 94.62 100 GLY A CA 1
ATOM 821 C C . GLY A 1 100 ? -10.550 8.517 4.815 1.00 94.62 100 GLY A C 1
ATOM 822 O O . GLY A 1 100 ? -11.299 9.290 5.412 1.00 94.62 100 GLY A O 1
ATOM 823 N N . VAL A 1 101 ? -10.337 7.264 5.229 1.00 92.38 101 VAL A N 1
ATOM 824 C CA . VAL A 1 101 ? -10.906 6.698 6.462 1.00 92.38 101 VAL A CA 1
ATOM 825 C C . VAL A 1 101 ? -9.988 6.947 7.660 1.00 92.38 101 VAL A C 1
ATOM 827 O O . VAL A 1 101 ? -10.459 7.363 8.718 1.00 92.38 101 VAL A O 1
ATOM 830 N N . CYS A 1 102 ? -8.682 6.726 7.506 1.00 90.38 102 CYS A N 1
ATOM 831 C CA . CYS A 1 102 ? -7.718 6.837 8.600 1.00 90.38 102 CYS A CA 1
ATOM 832 C C . CYS A 1 102 ? -7.512 8.286 9.060 1.00 90.38 102 CYS A C 1
ATOM 834 O O . CYS A 1 102 ? -7.577 8.564 10.256 1.00 90.38 102 CYS A O 1
ATOM 836 N N . ASN A 1 103 ? -7.303 9.225 8.134 1.00 91.06 103 ASN A N 1
ATOM 837 C CA . ASN A 1 103 ? -6.978 10.622 8.437 1.00 91.06 103 ASN A CA 1
ATOM 838 C C . ASN A 1 103 ? -7.980 11.295 9.391 1.00 91.06 103 ASN A C 1
ATOM 840 O O . ASN A 1 103 ? -7.537 11.808 10.417 1.00 91.06 103 ASN A O 1
ATOM 844 N N . PRO A 1 104 ? -9.309 11.279 9.151 1.00 91.38 104 PRO A N 1
ATOM 845 C CA . PRO A 1 104 ? -10.258 11.940 10.051 1.00 91.38 104 PRO A CA 1
ATOM 846 C C . PRO A 1 104 ? -10.302 11.328 11.456 1.00 91.38 104 PRO A C 1
ATOM 848 O O . PRO A 1 104 ? -10.711 12.006 12.397 1.00 91.38 104 PRO A O 1
ATOM 851 N N . ILE A 1 105 ? -9.899 10.068 11.620 1.00 86.88 105 ILE A N 1
ATOM 852 C CA . ILE A 1 105 ? -9.826 9.407 12.926 1.00 86.88 105 ILE A CA 1
ATOM 853 C C . ILE A 1 105 ? -8.510 9.762 13.624 1.00 86.88 105 ILE A C 1
ATOM 855 O O . ILE A 1 105 ? -8.524 10.149 14.790 1.00 86.88 105 ILE A O 1
ATOM 859 N N . ILE A 1 106 ? -7.386 9.707 12.906 1.00 83.38 106 ILE A N 1
ATOM 860 C CA . ILE A 1 106 ? -6.069 10.072 13.441 1.00 83.38 106 ILE A CA 1
ATOM 861 C C . ILE A 1 106 ? -6.023 11.553 13.834 1.00 83.38 106 ILE A C 1
ATOM 863 O O . ILE A 1 106 ? -5.490 11.888 14.887 1.00 83.38 106 ILE A O 1
ATOM 867 N N . THR A 1 107 ? -6.645 12.450 13.066 1.00 86.88 107 THR A N 1
ATOM 868 C CA . THR A 1 107 ? -6.741 13.874 13.427 1.00 86.88 107 THR A CA 1
ATOM 869 C C . THR A 1 107 ? -7.531 14.109 14.716 1.00 86.88 107 THR A C 1
ATOM 871 O O . THR A 1 107 ? -7.240 15.070 15.412 1.00 86.88 107 THR A O 1
ATOM 874 N N . LYS A 1 108 ? -8.490 13.246 15.083 1.00 81.44 108 LYS A N 1
ATOM 875 C CA . LYS A 1 108 ? -9.197 13.356 16.376 1.00 81.44 108 LYS A CA 1
ATOM 876 C C . LYS A 1 108 ? -8.333 12.944 17.577 1.00 81.44 108 LYS A C 1
ATOM 878 O O . LYS A 1 108 ? -8.736 1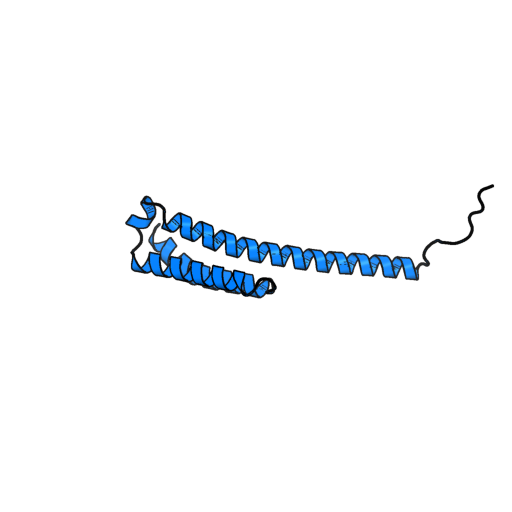3.205 18.707 1.00 81.44 108 LYS A O 1
ATOM 883 N N . LEU A 1 109 ? -7.208 12.257 17.352 1.00 75.75 109 LEU A N 1
ATOM 884 C CA . LEU A 1 109 ? -6.320 11.752 18.408 1.00 75.75 109 LEU A CA 1
ATOM 885 C C . LEU A 1 109 ? -5.238 12.753 18.840 1.00 75.75 109 LEU A C 1
ATOM 887 O O . LEU A 1 109 ? -4.678 12.583 19.929 1.00 75.75 109 LEU A O 1
ATOM 891 N N . TYR A 1 110 ? -4.942 13.746 17.997 1.00 66.75 110 TYR A N 1
ATOM 892 C CA . TYR A 1 110 ? -4.017 14.852 18.268 1.00 66.75 110 TYR A CA 1
ATOM 893 C C . TYR A 1 110 ? -4.770 16.084 18.768 1.00 66.75 110 TYR A C 1
ATOM 895 O O . TYR A 1 110 ? -4.232 16.742 19.687 1.00 66.75 110 TYR A O 1
#

Sequence (110 aa):
TITNDKGRLSKEDIERMVNEAEKYRNEDEKQKETIAAKNSLESYCFNMKATLDEDNLKSKISESDRNTIMEKCNETIKWLDANQLADKEEYEHRQKELEGVCNPIITKLY

InterPro domains:
  IPR013126 Heat shock protein 70 family [PF00012] (1-110)
  IPR013126 Heat shock protein 70 family [PTHR45639] (3-107)
  IPR029047 Heat shock protein 70kD, peptide-binding domain superfamily [G3DSA:2.60.34.10] (1-37)
  IPR029047 Heat shock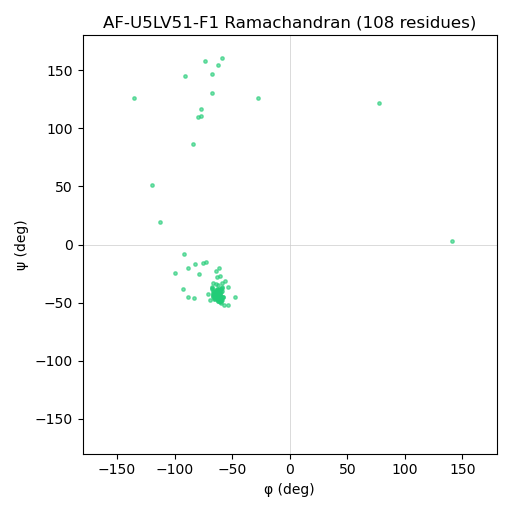 protein 70kD, peptide-binding domain superfamily [SSF100920] (1-42)
  IPR029048 Heat shock protein 70kD, C-terminal domain superfamily [G3DSA:1.20.1270.10] (38-110)
  IPR029048 Heat shock protein 70kD, C-terminal domain superfamily [SSF100934] (37-110)